Protein AF-A0A957VS33-F1 (afdb_monomer_lite)

Structure (mmCIF, N/CA/C/O backbone):
data_AF-A0A957VS33-F1
#
_entry.id   AF-A0A957VS33-F1
#
loop_
_atom_site.group_PDB
_atom_site.id
_atom_site.type_symbol
_atom_site.label_atom_id
_atom_site.label_alt_id
_atom_site.label_comp_id
_atom_site.label_asym_id
_atom_site.label_entity_id
_atom_site.label_seq_id
_atom_site.pdbx_PDB_ins_code
_atom_site.Cartn_x
_atom_site.Cartn_y
_atom_site.Cartn_z
_atom_site.occupancy
_atom_site.B_iso_or_equiv
_atom_site.auth_seq_id
_atom_site.auth_comp_id
_atom_site.auth_asym_id
_atom_site.auth_atom_id
_atom_site.pdbx_PDB_model_num
ATOM 1 N N . GLU A 1 1 ? -12.892 3.950 -16.024 1.00 63.00 1 GLU A N 1
ATOM 2 C CA . GLU A 1 1 ? -12.566 5.333 -16.436 1.00 63.00 1 GLU A CA 1
ATOM 3 C C . GLU A 1 1 ? -11.402 5.849 -15.598 1.00 63.00 1 GLU A C 1
ATOM 5 O O . GLU A 1 1 ? -11.128 5.235 -14.566 1.00 63.00 1 GLU A O 1
A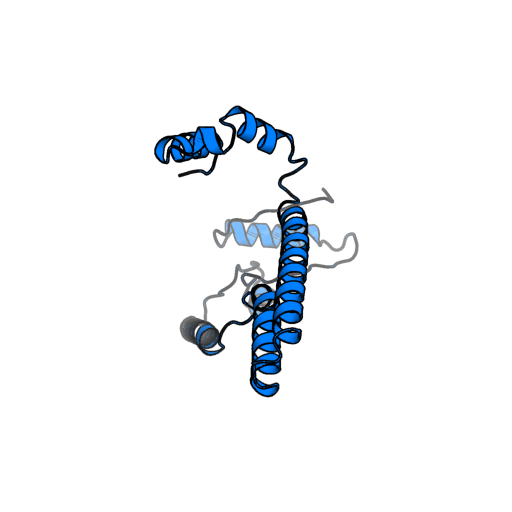TOM 10 N N . PRO A 1 2 ? -10.649 6.866 -16.050 1.00 80.31 2 PRO A N 1
ATOM 11 C CA . PRO A 1 2 ? -9.658 7.527 -15.202 1.00 80.31 2 PRO A CA 1
ATOM 12 C C . PRO A 1 2 ? -10.348 8.172 -13.991 1.00 80.31 2 PRO A C 1
ATOM 14 O O . PRO A 1 2 ? -11.470 8.641 -14.110 1.00 80.31 2 PRO A O 1
ATOM 17 N N . LEU A 1 3 ? -9.688 8.165 -12.831 1.00 83.44 3 LEU A N 1
ATOM 18 C CA . LEU A 1 3 ? -10.163 8.860 -11.633 1.00 83.44 3 LEU A CA 1
ATOM 19 C C . LEU A 1 3 ? -9.608 10.285 -11.649 1.00 83.44 3 LEU A C 1
ATOM 21 O O . LEU A 1 3 ? -8.409 10.482 -11.442 1.00 83.44 3 LEU A O 1
ATOM 25 N N . ASP A 1 4 ? -10.465 11.262 -11.910 1.00 88.94 4 ASP A N 1
ATOM 26 C CA . ASP A 1 4 ? -10.125 12.682 -11.941 1.00 88.94 4 ASP A CA 1
ATOM 27 C C . ASP A 1 4 ? -11.273 13.551 -11.402 1.00 88.94 4 ASP A C 1
ATOM 29 O O . ASP A 1 4 ? -12.325 13.063 -10.996 1.00 88.94 4 ASP A O 1
ATOM 33 N N . PHE A 1 5 ? -11.049 14.864 -11.349 1.00 90.31 5 PHE A N 1
ATOM 34 C CA . PHE A 1 5 ? -12.038 15.809 -10.835 1.00 90.31 5 PHE A CA 1
ATOM 35 C C . PHE A 1 5 ? -13.369 15.751 -11.600 1.00 90.31 5 PHE A C 1
ATOM 37 O O . PHE A 1 5 ? -14.427 15.801 -10.983 1.00 90.31 5 PHE A O 1
ATOM 44 N N . VAL A 1 6 ? -13.322 15.632 -12.929 1.00 92.25 6 VAL A N 1
ATOM 45 C CA . VAL A 1 6 ? -14.520 15.683 -13.780 1.00 92.25 6 VAL A CA 1
ATOM 46 C C . VAL A 1 6 ? -15.355 14.423 -13.592 1.00 92.25 6 VAL A C 1
ATOM 48 O O . VAL A 1 6 ? -16.557 14.513 -13.374 1.00 92.25 6 VAL A O 1
ATOM 51 N N . THR A 1 7 ? -14.708 13.259 -13.612 1.00 93.44 7 THR A N 1
ATOM 52 C CA . THR A 1 7 ? -15.358 11.960 -13.391 1.00 93.44 7 THR A CA 1
ATOM 53 C C . THR A 1 7 ? -15.927 11.825 -11.980 1.00 93.44 7 THR A C 1
ATOM 55 O O . THR A 1 7 ? -16.997 11.250 -11.810 1.00 93.44 7 THR A O 1
ATOM 58 N N . LEU A 1 8 ? -15.268 12.396 -10.964 1.00 92.19 8 LEU A N 1
ATOM 59 C CA . LEU A 1 8 ? -15.794 12.413 -9.598 1.00 92.19 8 LEU A CA 1
ATOM 60 C C . LEU A 1 8 ? -17.024 13.321 -9.455 1.00 92.19 8 LEU A C 1
ATOM 62 O O . LEU A 1 8 ? -17.973 12.945 -8.772 1.00 92.19 8 LEU A O 1
ATOM 66 N N . VAL A 1 9 ? -17.011 14.501 -10.082 1.00 94.06 9 VAL A N 1
ATOM 67 C CA . VAL A 1 9 ? -18.157 15.426 -10.072 1.00 94.06 9 VAL A CA 1
ATOM 68 C C . VAL A 1 9 ? -19.355 14.802 -10.785 1.00 94.06 9 VAL A C 1
ATOM 70 O O . VAL A 1 9 ? -20.427 14.750 -10.192 1.00 94.06 9 VAL A O 1
ATOM 73 N N . ASP A 1 10 ? -19.164 14.269 -11.995 1.00 94.19 10 ASP A N 1
ATOM 74 C CA . ASP A 1 10 ? -20.227 13.619 -12.778 1.00 94.19 10 ASP A CA 1
ATOM 75 C C . ASP A 1 10 ? -20.859 12.443 -12.012 1.00 94.19 10 ASP A C 1
ATOM 77 O O . ASP A 1 10 ? -22.081 12.317 -11.932 1.00 94.19 10 ASP A O 1
ATOM 81 N N . GLU A 1 11 ? -20.039 11.621 -11.346 1.00 94.12 11 GLU A N 1
ATOM 82 C CA . GLU A 1 11 ? -20.539 10.507 -10.538 1.00 94.12 11 GLU A CA 1
ATOM 83 C C . GLU A 1 11 ? -21.323 10.978 -9.300 1.00 94.12 11 GLU A C 1
ATOM 85 O O . GLU A 1 11 ? -22.367 10.406 -8.984 1.00 94.12 11 GLU A O 1
ATOM 90 N N . LEU A 1 12 ? -20.862 12.025 -8.609 1.00 94.38 12 LEU A N 1
ATOM 91 C CA . LEU A 1 12 ? -21.564 12.589 -7.451 1.00 94.38 12 LEU A CA 1
ATOM 92 C C . LEU A 1 12 ? -22.866 13.301 -7.841 1.00 94.38 12 LEU A C 1
ATOM 94 O O . LEU A 1 12 ? -23.830 13.251 -7.077 1.00 94.38 12 LEU A O 1
ATOM 98 N N . GLU A 1 13 ? -22.923 13.939 -9.012 1.00 94.62 13 GLU A N 1
ATOM 99 C CA . GLU A 1 13 ? -24.164 14.497 -9.568 1.00 94.62 13 GLU A CA 1
ATOM 100 C C . GLU A 1 13 ? -25.155 13.389 -9.909 1.00 94.62 13 GLU A C 1
ATOM 102 O O . GLU A 1 13 ? -26.325 13.474 -9.539 1.00 94.62 13 GLU A O 1
ATOM 107 N N . ARG A 1 14 ? -24.683 12.310 -10.542 1.00 95.19 14 ARG A N 1
ATOM 108 C CA . ARG A 1 14 ? -25.508 11.144 -10.875 1.00 95.19 14 ARG A CA 1
ATOM 109 C C . ARG A 1 14 ? -26.112 10.476 -9.640 1.00 95.19 14 ARG A C 1
ATOM 111 O O . ARG A 1 14 ? -27.208 9.927 -9.726 1.00 95.19 14 ARG A O 1
ATOM 118 N N . GLN A 1 15 ? -25.402 10.504 -8.513 1.00 96.25 15 GLN A N 1
ATOM 119 C CA . GLN A 1 15 ? -25.890 9.994 -7.229 1.00 96.25 15 GLN A CA 1
ATOM 120 C C . GLN A 1 15 ? -26.690 11.026 -6.418 1.00 96.25 15 GLN A C 1
ATOM 122 O O . GLN A 1 15 ? -27.145 10.694 -5.328 1.00 96.25 15 GLN A O 1
ATOM 127 N N . GLU A 1 16 ? -26.874 12.252 -6.921 1.00 95.44 16 GLU A N 1
ATOM 128 C CA . GLU A 1 16 ? -27.525 13.368 -6.213 1.00 95.44 16 GLU A CA 1
ATOM 129 C C . GLU A 1 16 ? -26.832 13.747 -4.881 1.00 95.44 16 GLU A C 1
ATOM 131 O O . GLU A 1 16 ? -27.448 14.318 -3.983 1.00 95.44 16 GLU A O 1
ATOM 136 N N . GLN A 1 17 ? -25.530 13.462 -4.750 1.00 95.94 17 GLN A N 1
ATOM 137 C CA . GLN A 1 17 ? -24.731 13.676 -3.530 1.00 95.94 17 GLN A CA 1
ATOM 138 C C . GLN A 1 17 ? -23.778 14.874 -3.609 1.00 95.94 17 GLN A C 1
ATOM 140 O O . GLN A 1 17 ? -23.174 15.248 -2.602 1.00 95.94 17 GLN A O 1
ATOM 145 N N . LEU A 1 18 ? -23.619 15.490 -4.786 1.00 92.62 18 LEU A N 1
ATOM 146 C CA . LEU A 1 18 ? -22.646 16.568 -4.993 1.00 92.62 18 LEU A CA 1
ATOM 147 C C . LEU A 1 18 ? -22.847 17.747 -4.025 1.00 92.62 18 LEU A C 1
ATOM 149 O O . LEU A 1 18 ? -21.882 18.257 -3.458 1.00 92.62 18 LEU A O 1
ATOM 153 N N . GLU A 1 19 ? -24.091 18.166 -3.806 1.00 93.62 19 GLU A N 1
ATOM 154 C CA . GLU A 1 19 ? -24.399 19.276 -2.899 1.00 93.62 19 GLU A CA 1
ATOM 155 C C . GLU A 1 19 ? -24.187 18.899 -1.423 1.00 93.62 19 GLU A C 1
ATOM 157 O O . GLU A 1 19 ? -23.720 19.722 -0.637 1.00 93.62 19 GLU A O 1
ATOM 162 N N . GLU A 1 20 ? -24.449 17.642 -1.043 1.00 94.19 20 GLU A N 1
ATOM 163 C CA . GLU A 1 20 ? -24.253 17.147 0.330 1.00 94.19 20 GLU A CA 1
ATOM 164 C C . GLU A 1 20 ? -22.781 17.221 0.756 1.00 94.19 20 GLU A C 1
ATOM 166 O O . GLU A 1 20 ? -22.469 17.556 1.900 1.00 94.19 20 GLU A O 1
ATOM 171 N N . VAL A 1 21 ? -21.863 16.964 -0.178 1.00 91.94 21 VAL A N 1
ATOM 172 C CA . VAL A 1 21 ? -20.417 17.010 0.079 1.00 91.94 21 VAL A CA 1
ATOM 173 C C . VAL A 1 21 ? -19.814 18.415 -0.042 1.00 91.94 21 VAL A C 1
ATOM 175 O O . VAL A 1 21 ? -18.609 18.563 0.136 1.00 91.94 21 VAL A O 1
ATOM 178 N N . GLY A 1 22 ? -20.611 19.454 -0.326 1.00 91.56 22 GLY A N 1
ATOM 179 C CA . GLY A 1 22 ? -20.145 20.845 -0.446 1.00 91.56 22 GLY A CA 1
ATOM 180 C C . GLY A 1 22 ? -19.819 21.306 -1.873 1.00 91.56 22 GLY A C 1
ATOM 181 O O . GLY A 1 22 ? -19.211 22.365 -2.061 1.00 91.56 22 GLY A O 1
ATOM 182 N N . GLY A 1 23 ? -20.220 20.532 -2.881 1.00 93.75 23 GLY A N 1
ATOM 183 C CA . GLY A 1 23 ? -20.151 20.906 -4.289 1.00 93.75 23 GLY A CA 1
ATOM 184 C C . GLY A 1 23 ? -18.751 20.855 -4.919 1.00 93.75 23 GLY A C 1
ATOM 185 O O . GLY A 1 23 ? -17.759 20.476 -4.285 1.00 93.75 23 GLY A O 1
ATOM 186 N N . PRO A 1 24 ? -18.627 21.291 -6.188 1.00 92.81 24 PRO A N 1
ATOM 187 C CA . PRO A 1 24 ? -17.359 21.276 -6.926 1.00 92.81 24 PRO A CA 1
ATOM 188 C C . PRO A 1 24 ? -16.264 22.142 -6.282 1.00 92.81 24 PRO A C 1
ATOM 190 O O . PRO A 1 24 ? -15.067 21.884 -6.446 1.00 92.81 24 PRO A O 1
ATOM 193 N N . ALA A 1 25 ? -16.671 23.175 -5.536 1.00 93.00 25 ALA A N 1
ATOM 194 C CA . ALA A 1 25 ? -15.764 24.060 -4.814 1.00 93.00 25 ALA A CA 1
ATOM 195 C C . ALA A 1 25 ? -15.008 23.317 -3.703 1.00 93.00 25 ALA A C 1
ATOM 197 O O . ALA A 1 25 ? -13.787 23.451 -3.611 1.00 93.00 25 ALA A O 1
ATOM 198 N N . TYR A 1 26 ? -15.700 22.482 -2.922 1.00 93.69 26 TYR A N 1
ATOM 199 C CA . TYR A 1 26 ? -15.075 21.700 -1.855 1.00 93.69 26 TYR A CA 1
ATOM 200 C C . TYR A 1 26 ? -14.076 20.675 -2.402 1.00 93.69 26 TYR A C 1
ATOM 202 O O . TYR A 1 26 ? -12.954 20.556 -1.912 1.00 93.69 26 TYR A O 1
ATOM 210 N N . LEU A 1 27 ? -14.425 19.991 -3.494 1.00 91.12 27 LEU A N 1
ATOM 211 C CA . LEU A 1 27 ? -13.509 19.064 -4.166 1.00 91.12 27 LEU A CA 1
ATOM 212 C C . LEU A 1 27 ? -12.243 19.773 -4.676 1.00 91.12 27 LEU A C 1
ATOM 214 O O . LEU A 1 27 ? -11.136 19.248 -4.549 1.00 91.12 27 LEU A O 1
ATOM 218 N N . SER A 1 28 ? -12.389 20.993 -5.199 1.00 91.12 28 SER A N 1
ATOM 219 C CA . SER A 1 28 ? -11.253 21.819 -5.625 1.00 91.12 28 SER A CA 1
ATOM 220 C C . SER A 1 28 ? -10.360 22.219 -4.445 1.00 91.12 28 SER A C 1
ATOM 222 O O . SER A 1 28 ? -9.135 22.248 -4.571 1.00 91.12 28 SER A O 1
ATOM 224 N N . GLU A 1 29 ? -10.938 22.497 -3.279 1.00 91.38 29 GLU A N 1
ATOM 225 C CA . GLU A 1 29 ? -10.189 22.766 -2.048 1.00 91.38 29 GLU A CA 1
ATOM 226 C C . GLU A 1 29 ? -9.411 21.530 -1.561 1.00 91.38 29 GLU A C 1
ATOM 228 O O . GLU A 1 29 ? -8.237 21.641 -1.200 1.00 91.38 29 GLU A O 1
ATOM 233 N N . LEU A 1 30 ? -10.003 20.332 -1.617 1.00 89.12 30 LEU A N 1
ATOM 234 C CA . LEU A 1 30 ? -9.324 19.076 -1.259 1.00 89.12 30 LEU A CA 1
ATOM 235 C C . LEU A 1 30 ? -8.087 18.810 -2.130 1.00 89.12 30 LEU A C 1
ATOM 237 O O . LEU A 1 30 ? -7.034 18.408 -1.626 1.00 89.12 30 LEU A O 1
ATOM 241 N N . ILE A 1 31 ? -8.187 19.092 -3.430 1.00 87.75 31 ILE A N 1
ATOM 242 C CA . ILE A 1 31 ? -7.056 18.977 -4.360 1.00 87.75 31 ILE A CA 1
ATOM 243 C C . ILE A 1 31 ? -5.940 19.958 -3.974 1.00 87.75 31 ILE A C 1
ATOM 245 O O . ILE A 1 31 ? -4.771 19.578 -3.937 1.00 87.75 31 ILE A O 1
ATOM 249 N N . ASN A 1 32 ? -6.291 21.201 -3.637 1.00 87.62 32 ASN A N 1
ATOM 250 C CA . ASN A 1 32 ? -5.316 22.251 -3.320 1.00 87.62 32 ASN A CA 1
ATOM 251 C C . ASN A 1 32 ? -4.724 22.154 -1.903 1.00 87.62 32 ASN A C 1
ATOM 253 O O . ASN A 1 32 ? -3.642 22.682 -1.652 1.00 87.62 32 ASN A O 1
ATOM 257 N N . SER A 1 33 ? -5.407 21.489 -0.973 1.00 85.38 33 SER A N 1
ATOM 258 C CA . SER A 1 33 ? -4.950 21.307 0.412 1.00 85.38 33 SER A CA 1
ATOM 259 C C . SER A 1 33 ? -3.962 20.150 0.586 1.00 85.38 33 SER A C 1
ATOM 261 O O . SER A 1 33 ? -3.333 20.040 1.639 1.00 85.38 33 SER A O 1
ATOM 263 N N . THR A 1 34 ? -3.778 19.306 -0.435 1.00 78.00 34 THR A N 1
ATOM 264 C CA . THR A 1 34 ? -2.848 18.171 -0.390 1.00 78.00 34 THR A CA 1
ATOM 265 C C . THR A 1 34 ? -1.439 18.612 -0.819 1.00 78.00 34 THR A C 1
ATOM 267 O O . THR A 1 34 ? -1.226 18.888 -1.998 1.00 78.00 34 THR A O 1
ATOM 270 N N . PRO A 1 35 ? -0.429 18.637 0.079 1.00 73.50 35 PRO A N 1
ATOM 271 C CA . PRO A 1 35 ? 0.896 19.179 -0.248 1.00 73.50 35 PRO A CA 1
ATOM 272 C C . PRO A 1 35 ? 1.673 18.342 -1.274 1.00 73.50 35 PRO A C 1
ATOM 274 O O . PRO A 1 35 ? 2.480 18.872 -2.033 1.00 73.50 35 PRO A O 1
ATOM 277 N N . SER A 1 36 ? 1.479 17.017 -1.262 1.00 80.69 36 SER A N 1
ATOM 278 C CA . SER A 1 36 ? 2.077 16.088 -2.224 1.00 80.69 36 SER A CA 1
ATOM 279 C C . SER A 1 36 ? 1.388 14.726 -2.183 1.00 80.69 36 SER A C 1
ATOM 281 O O . SER A 1 36 ? 1.234 14.131 -1.114 1.00 80.69 36 SER A O 1
ATOM 283 N N . ALA A 1 37 ? 1.059 14.187 -3.360 1.00 80.31 37 ALA A N 1
ATOM 284 C CA . ALA A 1 37 ? 0.520 12.834 -3.508 1.00 80.31 37 ALA A CA 1
ATOM 285 C C . ALA A 1 37 ? 1.529 11.733 -3.118 1.00 80.31 37 ALA A C 1
ATOM 287 O O . ALA A 1 37 ? 1.129 10.611 -2.822 1.00 80.31 37 ALA A O 1
ATOM 288 N N . ILE A 1 38 ? 2.831 12.051 -3.057 1.00 84.00 38 ILE A N 1
ATOM 289 C CA . ILE A 1 38 ? 3.899 11.099 -2.696 1.00 84.00 38 ILE A CA 1
ATOM 290 C C . ILE A 1 38 ? 3.697 10.545 -1.278 1.00 84.00 38 ILE A C 1
ATOM 292 O O . ILE A 1 38 ? 4.055 9.405 -0.996 1.00 84.00 38 ILE A O 1
ATOM 296 N N . TYR A 1 39 ? 3.099 11.334 -0.382 1.00 83.88 39 TYR A N 1
ATOM 297 C CA . TYR A 1 39 ? 2.923 10.970 1.025 1.00 83.88 39 TYR A CA 1
ATOM 298 C C . TYR A 1 39 ? 1.523 10.433 1.350 1.00 83.88 39 TYR A C 1
ATOM 300 O O . TYR A 1 39 ? 1.151 10.387 2.523 1.00 83.88 39 TYR A O 1
ATOM 308 N N . VAL A 1 40 ? 0.747 9.995 0.349 1.00 88.50 40 VAL A N 1
ATOM 309 C CA . VAL A 1 40 ? -0.624 9.490 0.551 1.00 88.50 40 VAL A CA 1
ATOM 310 C C . VAL A 1 40 ? -0.691 8.373 1.599 1.00 88.50 40 VAL A C 1
ATOM 312 O O . VAL A 1 40 ? -1.528 8.430 2.499 1.00 88.50 40 VAL A O 1
ATOM 315 N N . ASP A 1 41 ? 0.255 7.428 1.581 1.00 87.31 41 ASP A N 1
ATOM 316 C CA . ASP A 1 41 ? 0.331 6.349 2.574 1.00 87.31 41 ASP A CA 1
ATOM 317 C C . ASP A 1 41 ? 0.576 6.870 3.995 1.00 87.31 41 ASP A C 1
ATOM 319 O O . ASP A 1 41 ? 0.105 6.289 4.974 1.00 87.31 41 ASP A O 1
ATOM 323 N N . HIS A 1 42 ? 1.329 7.961 4.135 1.00 87.31 42 HIS A N 1
ATOM 324 C CA . HIS A 1 42 ? 1.592 8.568 5.434 1.00 87.31 42 HIS A CA 1
ATOM 325 C C . HIS A 1 42 ? 0.331 9.237 5.989 1.00 87.31 42 HIS A C 1
ATOM 327 O O . HIS A 1 42 ? -0.036 8.995 7.141 1.00 87.31 42 HIS A O 1
ATOM 333 N N . TYR A 1 43 ? -0.367 10.024 5.168 1.00 89.56 43 TYR A N 1
ATOM 334 C CA . TYR A 1 43 ? -1.618 10.670 5.569 1.00 89.56 43 TYR A CA 1
ATOM 335 C C . TYR A 1 43 ? -2.711 9.644 5.884 1.00 89.56 43 TYR A C 1
ATOM 337 O O . TYR A 1 43 ? -3.379 9.760 6.914 1.00 89.56 43 TYR A O 1
ATOM 345 N N . ALA A 1 44 ? -2.820 8.582 5.080 1.00 90.00 44 ALA A N 1
ATOM 346 C CA . ALA A 1 44 ? -3.738 7.476 5.333 1.00 90.00 44 ALA A CA 1
ATOM 347 C C . ALA A 1 44 ? -3.501 6.840 6.714 1.00 90.00 44 ALA A C 1
ATOM 349 O O . ALA A 1 44 ? -4.454 6.638 7.467 1.00 90.00 44 ALA A O 1
ATOM 350 N N . ARG A 1 45 ? -2.238 6.619 7.109 1.00 88.88 45 ARG A N 1
ATOM 351 C CA . ARG A 1 45 ? -1.893 6.091 8.445 1.00 88.88 45 ARG A CA 1
ATOM 352 C C . ARG A 1 45 ? -2.269 7.039 9.583 1.00 88.88 45 ARG A C 1
ATOM 354 O O . ARG A 1 45 ? -2.625 6.575 10.665 1.00 88.88 45 ARG A O 1
ATOM 361 N N . ILE A 1 46 ? -2.192 8.357 9.382 1.00 91.19 46 ILE A N 1
ATOM 362 C CA . ILE A 1 46 ? -2.623 9.334 10.398 1.00 91.19 46 ILE A CA 1
ATOM 363 C C . ILE A 1 46 ? -4.137 9.229 10.616 1.00 91.19 46 ILE A C 1
ATOM 365 O O . ILE A 1 46 ? -4.593 9.155 11.764 1.00 91.19 46 ILE A O 1
ATOM 369 N N . VAL A 1 47 ? -4.912 9.194 9.529 1.00 92.94 47 VAL A N 1
ATOM 370 C CA . VAL A 1 47 ? -6.374 9.049 9.578 1.00 92.94 47 VAL A CA 1
ATOM 371 C C . VAL A 1 47 ? -6.760 7.714 10.214 1.00 92.94 47 VAL A C 1
ATOM 373 O O . VAL A 1 47 ? -7.566 7.699 11.145 1.00 92.94 47 VAL A O 1
ATOM 376 N N . GLU A 1 48 ? -6.130 6.618 9.788 1.00 89.75 48 GLU A N 1
ATOM 377 C CA . GLU A 1 48 ? -6.319 5.274 10.343 1.00 89.75 48 GLU A CA 1
ATOM 378 C C . GLU A 1 48 ? -6.055 5.250 11.851 1.00 89.75 48 GLU A C 1
ATOM 380 O O . GLU A 1 48 ? -6.929 4.855 12.624 1.00 89.75 48 GLU A O 1
ATOM 385 N N . ARG A 1 49 ? -4.890 5.742 12.294 1.00 90.62 49 ARG A N 1
ATOM 386 C CA . ARG A 1 49 ? -4.531 5.806 13.719 1.00 90.62 49 ARG A CA 1
ATOM 387 C C . ARG A 1 49 ? -5.605 6.528 14.525 1.00 90.62 49 ARG A C 1
ATOM 389 O O . ARG A 1 49 ? -6.000 6.069 15.593 1.00 90.62 49 ARG A O 1
ATOM 396 N N . THR A 1 50 ? -6.088 7.654 14.012 1.00 94.25 50 THR A N 1
ATOM 397 C CA . THR A 1 50 ? -7.085 8.476 14.708 1.00 94.25 50 THR A CA 1
ATOM 398 C C . THR A 1 50 ? -8.455 7.792 14.725 1.00 94.25 50 THR A C 1
ATOM 400 O O . THR A 1 50 ? -9.162 7.847 15.730 1.00 94.25 50 THR A O 1
ATOM 403 N N . ALA A 1 51 ? -8.824 7.091 13.650 1.00 92.12 51 ALA A N 1
ATOM 404 C CA . ALA A 1 51 ? -10.042 6.288 13.591 1.00 92.12 51 ALA A CA 1
ATOM 405 C C . ALA A 1 51 ? -10.014 5.124 14.594 1.00 92.12 51 ALA A C 1
ATOM 407 O O . ALA A 1 51 ? -11.007 4.907 15.286 1.00 92.12 51 ALA A O 1
ATOM 408 N N . VAL A 1 52 ? -8.883 4.424 14.729 1.00 90.00 52 VAL A N 1
ATOM 409 C CA . VAL A 1 52 ? -8.711 3.337 15.710 1.00 90.00 52 VAL A CA 1
ATOM 410 C C . VAL A 1 52 ? -8.865 3.856 17.138 1.00 90.00 52 VAL A C 1
ATOM 412 O O . VAL A 1 52 ? -9.595 3.257 17.923 1.00 90.00 52 VAL A O 1
ATOM 415 N N . LEU A 1 53 ? -8.264 5.005 17.467 1.00 92.81 53 LEU A N 1
ATOM 416 C CA . LEU A 1 53 ? -8.426 5.619 18.790 1.00 92.81 53 LEU A CA 1
ATOM 417 C C . LEU A 1 53 ? -9.894 5.956 19.094 1.00 92.81 53 LEU A C 1
ATOM 419 O O . LEU A 1 53 ? -10.363 5.679 20.194 1.00 92.81 53 LEU A O 1
ATOM 423 N N . ARG A 1 54 ? -10.652 6.483 18.121 1.00 94.56 54 ARG A N 1
ATOM 424 C CA . ARG A 1 54 ? -12.095 6.746 18.297 1.00 94.56 54 ARG A CA 1
ATOM 425 C C . ARG A 1 54 ? -12.910 5.472 18.520 1.00 94.56 54 ARG A C 1
ATOM 427 O O . ARG A 1 54 ? -13.804 5.463 19.367 1.00 94.56 54 ARG A O 1
ATOM 434 N N . ARG A 1 55 ? -12.598 4.393 17.795 1.00 92.56 55 ARG A N 1
ATOM 435 C CA . ARG A 1 55 ? -13.244 3.086 18.007 1.00 92.56 55 ARG A CA 1
ATOM 436 C C . ARG A 1 55 ? -12.937 2.542 19.398 1.00 92.56 55 ARG A C 1
ATOM 438 O O . ARG A 1 55 ? -13.849 2.064 20.057 1.00 92.56 55 ARG A O 1
ATOM 445 N N . LEU A 1 56 ? -11.696 2.686 19.867 1.00 93.12 56 LEU A N 1
ATOM 446 C CA . LEU A 1 56 ? -11.298 2.256 21.207 1.00 93.12 56 LEU A CA 1
ATOM 447 C C . LEU A 1 56 ? -12.035 3.032 22.307 1.00 93.12 56 LEU A C 1
ATOM 449 O O . LEU A 1 56 ? -12.486 2.429 23.273 1.00 93.12 56 LEU A O 1
ATOM 453 N N . ILE A 1 57 ? -12.208 4.347 22.144 1.00 94.75 57 ILE A N 1
ATOM 454 C CA . ILE A 1 57 ? -13.000 5.169 23.075 1.00 94.75 57 ILE A CA 1
ATOM 455 C C . ILE A 1 57 ? -14.456 4.686 23.117 1.00 94.75 57 ILE A C 1
ATOM 457 O O . ILE A 1 57 ? -15.021 4.524 24.194 1.00 94.75 57 ILE A O 1
ATOM 461 N N . SER A 1 58 ? -15.046 4.411 21.952 1.00 94.75 58 SER A N 1
ATOM 462 C CA . SER A 1 58 ? -16.432 3.927 21.855 1.00 94.75 58 SER A CA 1
ATOM 463 C C . SER A 1 58 ? -16.597 2.543 22.496 1.00 94.75 58 SER A C 1
ATOM 465 O O . SER A 1 58 ? -17.542 2.306 23.248 1.00 94.75 58 SER A O 1
ATOM 467 N N . ALA A 1 59 ? -15.634 1.648 22.259 1.00 94.12 59 ALA A N 1
ATOM 468 C CA . ALA A 1 59 ? -15.555 0.334 22.886 1.00 94.12 59 ALA A CA 1
ATOM 469 C C . ALA A 1 59 ? -15.447 0.437 24.413 1.00 94.12 59 ALA A C 1
ATOM 471 O O . ALA A 1 59 ? -16.198 -0.224 25.121 1.00 94.12 59 ALA A O 1
ATOM 472 N N . ALA A 1 60 ? -14.571 1.306 24.924 1.00 94.50 60 ALA A N 1
ATOM 473 C CA . ALA A 1 60 ? -14.430 1.535 26.359 1.00 94.50 60 ALA A CA 1
ATOM 474 C C . ALA A 1 60 ? -15.733 2.047 26.995 1.00 94.50 60 ALA A C 1
ATOM 476 O O . ALA A 1 60 ? -16.097 1.583 28.071 1.00 94.50 60 ALA A O 1
ATOM 477 N N . GLY A 1 61 ? -16.456 2.948 26.319 1.00 95.38 61 GLY A N 1
ATOM 478 C CA . GLY A 1 61 ? -17.779 3.405 26.760 1.00 95.38 61 GLY A CA 1
ATOM 479 C C . GLY A 1 61 ? -18.796 2.264 26.836 1.00 95.38 61 GLY A C 1
ATOM 480 O O . GLY A 1 61 ? -19.439 2.087 27.863 1.00 95.38 61 GLY A O 1
ATOM 481 N N . THR A 1 62 ? -18.855 1.428 25.798 1.00 94.06 62 THR A N 1
ATOM 482 C CA . THR A 1 62 ? -19.761 0.263 25.754 1.00 94.06 62 THR A CA 1
ATOM 483 C C . THR A 1 62 ? -19.434 -0.749 26.857 1.00 94.06 62 THR A C 1
ATOM 485 O O . THR A 1 62 ? -20.325 -1.276 27.513 1.00 94.06 62 THR A O 1
ATOM 488 N N . ILE A 1 63 ? -18.147 -1.009 27.103 1.00 93.94 63 ILE A N 1
ATOM 489 C CA . ILE A 1 63 ? -17.697 -1.912 28.173 1.00 93.94 63 ILE A CA 1
ATOM 490 C C . ILE A 1 63 ? -18.036 -1.334 29.550 1.00 93.94 63 ILE A C 1
ATOM 492 O O . ILE A 1 63 ? -18.453 -2.075 30.436 1.00 93.94 63 ILE A O 1
ATOM 496 N N . ALA A 1 64 ? -17.891 -0.020 29.733 1.00 94.12 64 ALA A N 1
ATOM 497 C CA . ALA A 1 64 ? -18.285 0.639 30.972 1.00 94.12 64 ALA A CA 1
ATOM 498 C C . ALA A 1 64 ? -19.797 0.523 31.216 1.00 94.12 64 ALA A C 1
ATOM 500 O O . ALA A 1 64 ? -20.199 0.200 32.328 1.00 94.12 64 ALA A O 1
ATOM 501 N N . GLU A 1 65 ? -20.627 0.728 30.189 1.00 93.25 65 GLU A N 1
ATOM 502 C CA . GLU A 1 65 ? -22.081 0.531 30.271 1.00 93.25 65 GLU A CA 1
ATOM 503 C C . GLU A 1 65 ? -22.443 -0.909 30.656 1.00 93.25 65 GLU A C 1
ATOM 505 O O . GLU A 1 65 ? -23.247 -1.109 31.564 1.00 93.25 65 GLU A O 1
ATOM 510 N N . LEU A 1 66 ? -21.794 -1.906 30.042 1.00 91.88 66 LEU A N 1
ATOM 511 C CA . LEU A 1 66 ? -21.974 -3.321 30.392 1.00 91.88 66 LEU A CA 1
ATOM 512 C C . LEU A 1 66 ? -21.601 -3.618 31.851 1.00 91.88 66 LEU A C 1
ATOM 514 O O . LEU A 1 66 ? -22.256 -4.431 32.492 1.00 91.88 66 LEU A O 1
ATOM 518 N N . ALA A 1 67 ? -20.565 -2.965 32.380 1.00 89.62 67 ALA A N 1
ATOM 519 C CA . ALA A 1 67 ? -20.115 -3.171 33.755 1.00 89.62 67 ALA A CA 1
ATOM 520 C C . ALA A 1 67 ? -21.056 -2.560 34.808 1.00 89.62 67 ALA A C 1
ATOM 522 O O . ALA A 1 67 ? -21.039 -3.000 35.956 1.00 89.62 67 ALA A O 1
ATOM 523 N N . TYR A 1 68 ? -21.862 -1.557 34.442 1.00 90.94 68 TYR A N 1
ATOM 524 C CA . TYR A 1 68 ? -22.890 -0.990 35.322 1.00 90.94 68 TYR A CA 1
ATOM 525 C C . TYR A 1 68 ? -24.195 -1.798 35.328 1.00 90.94 68 TYR A C 1
ATOM 527 O O . TYR A 1 68 ? -25.012 -1.619 36.232 1.00 90.94 68 TYR A O 1
ATOM 535 N N . ASP A 1 69 ? -24.415 -2.667 34.339 1.00 87.94 69 ASP A N 1
ATOM 536 C CA . ASP A 1 69 ? -25.606 -3.511 34.264 1.00 87.94 69 ASP A CA 1
ATOM 537 C C . ASP A 1 69 ? -25.457 -4.765 35.141 1.00 87.94 69 ASP A C 1
ATOM 539 O O . ASP A 1 69 ? -25.028 -5.830 34.697 1.00 87.94 69 ASP A O 1
ATOM 543 N N . GLU A 1 70 ? -25.859 -4.645 36.408 1.00 81.81 70 GLU A N 1
ATOM 544 C CA . GLU A 1 70 ? -25.838 -5.743 37.387 1.00 81.81 70 GLU A CA 1
ATOM 545 C C . GLU A 1 70 ? -26.846 -6.874 37.082 1.00 81.81 70 GLU A C 1
ATOM 547 O O . GLU A 1 70 ? -26.890 -7.870 37.805 1.00 81.81 70 GLU A O 1
ATOM 552 N N . SER A 1 71 ? -27.674 -6.750 36.035 1.00 87.88 71 SER A N 1
ATOM 553 C CA . SER A 1 71 ? -28.645 -7.789 35.658 1.00 87.88 71 SER A CA 1
ATOM 554 C C . SER A 1 71 ? -28.042 -8.941 34.843 1.00 87.88 71 SER A C 1
ATOM 556 O O . SER A 1 71 ? -28.671 -9.993 34.709 1.00 87.88 71 SER A O 1
ATOM 558 N N . GLN A 1 72 ? -26.839 -8.757 34.293 1.00 85.75 72 GLN A N 1
ATOM 559 C CA . GLN A 1 72 ? -26.138 -9.742 33.465 1.00 85.75 72 GLN A CA 1
ATOM 560 C C . GLN A 1 72 ? -25.241 -10.649 34.327 1.00 85.75 72 GLN A C 1
ATOM 562 O O . GLN A 1 72 ? -24.646 -10.212 35.310 1.00 85.75 72 GLN A O 1
ATOM 567 N N . GLU A 1 73 ? -25.076 -11.914 33.931 1.00 89.88 73 GLU A N 1
ATOM 568 C CA . GLU A 1 73 ? -24.070 -12.785 34.553 1.00 89.88 73 GLU A CA 1
ATOM 569 C C . GLU A 1 73 ? -22.650 -12.303 34.219 1.00 89.88 73 GLU A C 1
ATOM 571 O O . GLU A 1 73 ? -22.352 -11.959 33.073 1.00 89.88 73 GLU A O 1
ATOM 576 N N . LEU A 1 74 ? -21.756 -12.332 35.213 1.00 89.69 74 LEU A N 1
ATOM 577 C CA . LEU A 1 74 ? -20.383 -11.829 35.092 1.00 89.69 74 LEU A CA 1
ATOM 578 C C . LEU A 1 74 ? -19.613 -12.445 33.911 1.00 89.69 74 LEU A C 1
ATOM 580 O O . LEU A 1 74 ? -18.917 -11.726 33.200 1.00 89.69 74 LEU A O 1
ATOM 584 N N . GLU A 1 75 ? -19.749 -13.755 33.693 1.00 90.44 75 GLU A N 1
ATOM 585 C CA . GLU A 1 75 ? -19.061 -14.477 32.612 1.00 90.44 75 GLU A CA 1
ATOM 586 C C . GLU A 1 75 ? -19.472 -13.938 31.232 1.00 90.44 75 GLU A C 1
ATOM 588 O O . GLU A 1 75 ? -18.618 -13.615 30.409 1.00 90.44 75 GLU A O 1
ATOM 593 N N . MET A 1 76 ? -20.768 -13.676 31.028 1.00 90.44 76 MET A N 1
ATOM 594 C CA . MET A 1 76 ? -21.267 -13.065 29.791 1.00 90.44 76 MET A CA 1
ATOM 595 C C . MET A 1 76 ? -20.772 -11.628 29.587 1.00 90.44 76 MET A C 1
ATOM 597 O O . MET A 1 76 ? -20.557 -11.210 28.447 1.00 90.44 76 MET A O 1
ATOM 601 N N . VAL A 1 77 ? -20.619 -10.847 30.660 1.00 91.50 77 VAL A N 1
ATOM 602 C CA . VAL A 1 77 ? -20.099 -9.470 30.577 1.00 91.50 77 VAL A CA 1
ATOM 603 C C . VAL A 1 77 ? -18.636 -9.475 30.133 1.00 91.50 77 VAL A C 1
ATOM 605 O O . VAL A 1 77 ? -18.262 -8.691 29.258 1.00 91.50 77 VAL A O 1
ATOM 608 N N . VAL A 1 78 ? -17.825 -10.377 30.692 1.00 92.06 78 VAL A N 1
ATOM 609 C CA . VAL A 1 78 ? -16.410 -10.534 30.324 1.00 92.06 78 VAL A CA 1
ATOM 610 C C . VAL A 1 78 ? -16.275 -10.967 28.864 1.00 92.06 78 VAL A C 1
ATOM 612 O O . VAL A 1 78 ? -15.573 -10.296 28.107 1.00 92.06 78 VAL A O 1
ATOM 615 N N . ASP A 1 79 ? -17.016 -11.989 28.430 1.00 93.44 79 ASP A N 1
ATOM 616 C CA . ASP A 1 79 ? -16.979 -12.478 27.044 1.00 93.44 79 ASP A CA 1
ATOM 617 C C . ASP A 1 79 ? -17.352 -11.386 26.028 1.00 93.44 79 ASP A C 1
ATOM 619 O O . ASP A 1 79 ? -16.693 -11.210 24.998 1.00 93.44 79 ASP A O 1
ATOM 623 N N . LYS A 1 80 ? -18.396 -10.598 26.317 1.00 92.25 80 LYS A N 1
ATOM 624 C CA . LYS A 1 80 ? -18.799 -9.470 25.460 1.00 92.25 80 LYS A CA 1
ATOM 625 C C . LYS A 1 80 ? -17.726 -8.388 25.406 1.00 92.25 80 LYS A C 1
ATOM 627 O O . LYS A 1 80 ? -17.474 -7.836 24.334 1.00 92.25 80 LYS A O 1
ATOM 632 N N . ALA A 1 81 ? -17.089 -8.078 26.534 1.00 92.69 81 ALA A N 1
ATOM 633 C CA . ALA A 1 81 ? -16.010 -7.099 26.573 1.00 92.69 81 ALA A CA 1
ATOM 634 C C . ALA A 1 81 ? -14.809 -7.551 25.727 1.00 92.69 81 ALA A C 1
ATOM 636 O O . ALA A 1 81 ? -14.265 -6.750 24.962 1.00 92.69 81 ALA A O 1
ATOM 637 N N . GLU A 1 82 ? -14.440 -8.833 25.793 1.00 90.56 82 GLU A N 1
ATOM 638 C CA . GLU A 1 82 ? -13.389 -9.404 24.947 1.00 90.56 82 GLU A CA 1
ATOM 639 C C . GLU A 1 82 ? -13.736 -9.299 23.459 1.00 90.56 82 GLU A C 1
ATOM 641 O O . GLU A 1 82 ? -12.914 -8.820 22.675 1.00 90.56 82 GLU A O 1
ATOM 646 N N . GLN A 1 83 ? -14.963 -9.654 23.066 1.00 91.62 83 GLN A N 1
ATOM 647 C CA . GLN A 1 83 ? -15.428 -9.531 21.678 1.00 91.62 83 GLN A CA 1
ATOM 648 C C . GLN A 1 83 ? -15.365 -8.086 21.166 1.00 91.62 83 GLN A C 1
ATOM 650 O O . GLN A 1 83 ? -14.901 -7.842 20.048 1.00 91.62 83 GLN A O 1
ATOM 655 N N . ILE A 1 84 ? -15.785 -7.116 21.983 1.00 91.81 84 ILE A N 1
ATOM 656 C CA . ILE A 1 84 ? -15.749 -5.689 21.637 1.00 91.81 84 ILE A CA 1
ATOM 657 C C . ILE A 1 84 ? -14.304 -5.224 21.407 1.00 91.81 84 ILE A C 1
ATOM 659 O O . ILE A 1 84 ? -14.019 -4.569 20.402 1.00 91.81 84 ILE A O 1
ATOM 663 N N . ILE A 1 85 ? -13.376 -5.574 22.301 1.00 89.88 85 ILE A N 1
ATOM 664 C CA . ILE A 1 85 ? -11.955 -5.221 22.152 1.00 89.88 85 ILE A CA 1
ATOM 665 C C . ILE A 1 85 ? -11.337 -5.913 20.935 1.00 89.88 85 ILE A C 1
ATOM 667 O O . ILE A 1 85 ? -10.581 -5.289 20.180 1.00 89.88 85 ILE A O 1
ATOM 671 N N . PHE A 1 86 ? -11.681 -7.178 20.701 1.00 87.69 86 PHE A N 1
ATOM 672 C CA . PHE A 1 86 ? -11.186 -7.932 19.557 1.00 87.69 86 PHE A CA 1
ATOM 673 C C . PHE A 1 86 ? -11.622 -7.291 18.231 1.00 87.69 86 PHE A C 1
ATOM 675 O O . PHE A 1 86 ? -10.783 -7.053 17.360 1.00 87.69 86 PHE A O 1
ATOM 682 N N . GLY A 1 87 ? -12.881 -6.855 18.120 1.00 86.50 87 GLY A N 1
ATOM 683 C CA . GLY A 1 87 ? -13.393 -6.157 16.934 1.00 86.50 87 GLY A CA 1
ATOM 684 C C . GLY A 1 87 ? -12.668 -4.841 16.606 1.00 86.50 87 GLY A C 1
ATOM 685 O O . GLY A 1 87 ? -12.574 -4.450 15.441 1.00 86.50 87 GLY A O 1
ATOM 686 N N . VAL A 1 88 ? -12.083 -4.160 17.600 1.00 85.69 88 VAL A N 1
ATOM 687 C CA . VAL A 1 88 ? -11.264 -2.953 17.365 1.00 85.69 88 VAL A CA 1
ATOM 688 C C . VAL A 1 88 ? -9.896 -3.302 16.762 1.00 85.69 88 VAL A C 1
ATOM 690 O O . VAL A 1 88 ? -9.338 -2.503 16.004 1.00 85.69 88 VAL A O 1
ATOM 693 N N . THR A 1 89 ? -9.353 -4.485 17.064 1.00 70.25 89 THR A N 1
ATOM 694 C CA . THR A 1 89 ? -7.996 -4.901 16.661 1.00 70.25 89 THR A CA 1
ATOM 695 C C . THR A 1 89 ? -7.947 -5.674 15.335 1.00 70.25 89 THR A C 1
ATOM 697 O O . THR A 1 89 ? -6.929 -5.614 14.637 1.00 70.25 89 THR A O 1
ATOM 700 N N . GLU A 1 90 ? -9.043 -6.318 14.920 1.00 64.25 90 GLU A N 1
ATOM 701 C CA . GLU A 1 90 ? -9.104 -7.197 13.738 1.00 64.25 90 GLU A CA 1
ATOM 702 C C . GLU A 1 90 ? -8.809 -6.490 12.399 1.00 64.25 90 GLU A C 1
ATOM 704 O O . GLU A 1 90 ? -8.194 -7.079 11.507 1.00 64.25 90 GLU A O 1
ATOM 709 N N . SER A 1 91 ? -9.104 -5.187 12.275 1.00 59.59 91 SER A N 1
ATOM 710 C CA . SER A 1 91 ? -8.808 -4.412 11.049 1.00 59.59 91 SER A CA 1
ATOM 711 C C . SER A 1 91 ? -7.320 -4.416 10.649 1.00 59.59 91 SER A C 1
ATOM 713 O O . SER A 1 91 ? -6.996 -4.112 9.502 1.00 59.59 91 SER A O 1
ATOM 715 N N . ARG A 1 92 ? -6.404 -4.752 11.568 1.00 56.38 92 ARG A N 1
ATOM 716 C CA . ARG A 1 92 ? -4.952 -4.684 11.351 1.00 56.38 92 ARG A CA 1
ATOM 717 C C . ARG A 1 92 ? -4.329 -5.993 10.848 1.00 56.38 92 ARG A C 1
ATOM 719 O O . ARG A 1 92 ? -3.228 -5.955 10.310 1.00 56.38 92 ARG A O 1
ATOM 726 N N . ILE A 1 93 ? -4.997 -7.136 11.030 1.00 52.16 93 ILE A N 1
ATOM 727 C CA . ILE A 1 93 ? -4.367 -8.470 10.913 1.00 52.16 93 ILE A CA 1
ATOM 728 C C . ILE A 1 93 ? -4.504 -9.071 9.500 1.00 52.16 93 ILE A C 1
ATOM 730 O O . ILE A 1 93 ? -3.708 -9.916 9.098 1.00 52.16 93 ILE A O 1
ATOM 734 N N . HIS A 1 94 ? -5.462 -8.615 8.691 1.00 53.53 94 HIS A N 1
ATOM 735 C CA . HIS A 1 94 ? -5.798 -9.257 7.412 1.00 53.53 94 HIS A CA 1
ATOM 736 C C . HIS A 1 94 ? -4.844 -9.019 6.230 1.00 53.53 94 HIS A C 1
ATOM 738 O O . HIS A 1 94 ? -5.108 -9.542 5.150 1.00 53.53 94 HIS A O 1
ATOM 744 N N . ARG A 1 95 ? -3.745 -8.269 6.376 1.00 54.78 95 ARG A N 1
ATOM 745 C CA . ARG A 1 95 ? -2.884 -7.956 5.218 1.00 54.78 95 ARG A CA 1
ATOM 746 C C . ARG A 1 95 ? -1.737 -8.934 4.948 1.00 54.78 95 ARG A C 1
ATOM 748 O O . ARG A 1 95 ? -1.277 -8.961 3.813 1.00 54.78 95 ARG A O 1
ATOM 755 N N . ASP A 1 96 ? -1.345 -9.785 5.900 1.00 58.69 96 ASP A N 1
ATOM 756 C CA . ASP A 1 96 ? -0.032 -10.454 5.801 1.00 58.69 96 ASP A CA 1
ATOM 757 C C . ASP A 1 96 ? -0.054 -11.993 5.738 1.00 58.69 96 ASP A C 1
ATOM 759 O O . ASP A 1 96 ? 1.001 -12.614 5.606 1.00 58.69 96 ASP A O 1
ATOM 763 N N . LEU A 1 97 ? -1.218 -12.651 5.810 1.00 67.69 97 LEU A N 1
ATOM 764 C CA . LEU A 1 97 ? -1.282 -14.119 5.846 1.00 67.69 97 LEU A CA 1
ATOM 765 C C . LEU A 1 97 ? -1.883 -14.700 4.564 1.00 67.69 97 LEU A C 1
ATOM 767 O O . LEU A 1 97 ? -3.090 -14.654 4.343 1.00 67.69 97 LEU A O 1
ATOM 771 N N . THR A 1 98 ? -1.029 -15.312 3.740 1.00 74.31 98 THR A N 1
ATOM 772 C CA . THR A 1 98 ? -1.450 -16.096 2.570 1.00 74.31 98 THR A CA 1
ATOM 773 C C . THR A 1 98 ? -1.396 -17.594 2.894 1.00 74.31 98 THR A C 1
ATOM 775 O O . THR A 1 98 ? -0.355 -18.081 3.341 1.00 74.31 98 THR A O 1
ATOM 778 N N . PRO A 1 99 ? -2.475 -18.368 2.666 1.00 83.56 99 PRO A N 1
ATOM 779 C CA . PRO A 1 99 ? -2.459 -19.815 2.856 1.00 83.56 99 PRO A CA 1
ATOM 780 C C . PRO A 1 99 ? -1.377 -20.514 2.021 1.00 83.56 99 PRO A C 1
ATOM 782 O O . PRO A 1 99 ? -1.319 -20.348 0.802 1.00 83.56 99 PRO A O 1
ATOM 785 N N . ILE A 1 100 ? -0.591 -21.395 2.651 1.00 85.38 100 ILE A N 1
ATOM 786 C CA . ILE A 1 100 ? 0.514 -22.121 1.993 1.00 85.38 100 ILE A CA 1
ATOM 787 C C . ILE A 1 100 ? 0.073 -22.901 0.745 1.00 85.38 100 ILE A C 1
ATOM 789 O O . ILE A 1 100 ? 0.816 -22.987 -0.226 1.00 85.38 100 ILE A O 1
ATOM 793 N N . ARG A 1 101 ? -1.161 -23.428 0.732 1.00 85.69 101 ARG A N 1
ATOM 794 C CA . ARG A 1 101 ? -1.705 -24.170 -0.418 1.00 85.69 101 ARG A CA 1
ATOM 795 C C . ARG A 1 101 ? -1.775 -23.332 -1.697 1.00 85.69 101 ARG A C 1
ATOM 797 O O . ARG A 1 101 ? -1.627 -23.902 -2.772 1.00 85.69 101 ARG A O 1
ATOM 804 N N . LEU A 1 102 ? -1.994 -22.020 -1.588 1.00 80.25 102 LEU A N 1
ATOM 805 C CA . LEU A 1 102 ? -2.037 -21.128 -2.750 1.00 80.25 102 LEU A CA 1
ATOM 806 C C . LEU A 1 102 ? -0.631 -20.914 -3.327 1.00 80.25 102 LEU A C 1
ATOM 808 O O . LEU A 1 102 ? -0.448 -21.033 -4.532 1.00 80.25 102 LEU A O 1
ATOM 812 N N . VAL A 1 103 ? 0.368 -20.722 -2.460 1.00 84.25 103 VAL A N 1
ATOM 813 C CA . VAL A 1 103 ? 1.778 -20.540 -2.852 1.00 84.25 103 VAL A CA 1
ATOM 814 C C . VAL A 1 103 ? 2.373 -21.821 -3.445 1.00 84.25 103 VAL A C 1
ATOM 816 O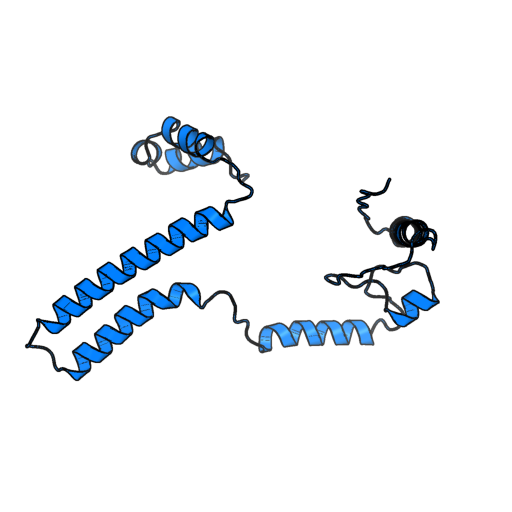 O . VAL A 1 103 ? 3.106 -21.783 -4.428 1.00 84.25 103 VAL A O 1
ATOM 819 N N . MET A 1 104 ? 2.034 -22.982 -2.878 1.00 88.75 104 MET A N 1
ATOM 820 C CA . MET A 1 104 ? 2.566 -24.274 -3.327 1.00 88.75 104 MET A CA 1
ATOM 821 C C . MET A 1 104 ? 2.234 -24.584 -4.786 1.00 88.75 104 MET A C 1
ATOM 823 O O . MET A 1 104 ? 3.056 -25.187 -5.470 1.00 88.75 104 MET A O 1
ATOM 827 N N . LYS A 1 105 ? 1.059 -24.165 -5.269 1.00 86.06 105 LYS A N 1
ATOM 828 C CA . LYS A 1 105 ? 0.674 -24.372 -6.667 1.00 86.06 105 LYS A CA 1
ATOM 829 C C . LYS A 1 105 ? 1.622 -23.633 -7.617 1.00 86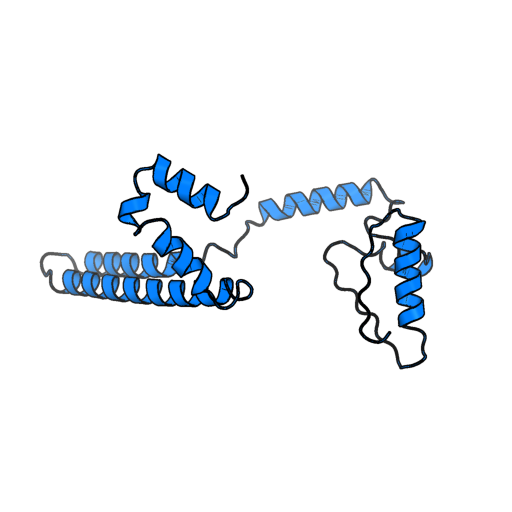.06 105 LYS A C 1
ATOM 831 O O . LYS A 1 105 ? 2.162 -24.247 -8.527 1.00 86.06 105 LYS A O 1
ATOM 836 N N . GLU A 1 106 ? 1.895 -22.358 -7.345 1.00 81.56 106 GLU A N 1
ATOM 837 C CA . GLU A 1 106 ? 2.807 -21.542 -8.158 1.00 81.56 106 GLU A CA 1
ATOM 838 C C . GLU A 1 106 ? 4.238 -22.097 -8.164 1.00 81.56 106 GLU A C 1
ATOM 840 O O . GLU A 1 106 ? 4.922 -22.077 -9.188 1.00 81.56 106 GLU A O 1
ATOM 845 N N . VAL A 1 107 ? 4.696 -22.620 -7.022 1.00 84.25 107 VAL A N 1
ATOM 846 C CA . VAL A 1 107 ? 6.028 -23.226 -6.901 1.00 84.25 107 VAL A CA 1
ATOM 847 C C . VAL A 1 107 ? 6.133 -24.506 -7.730 1.00 84.25 107 VAL A C 1
ATOM 849 O O . VAL A 1 107 ? 7.133 -24.692 -8.422 1.00 84.25 107 VAL A O 1
ATOM 852 N N . VAL A 1 108 ? 5.118 -25.373 -7.689 1.00 86.69 108 VAL A N 1
ATOM 853 C CA . VAL A 1 108 ? 5.097 -26.618 -8.476 1.00 86.69 108 VAL A CA 1
ATOM 854 C C . VAL A 1 108 ? 5.057 -26.310 -9.971 1.00 86.69 108 VAL A C 1
ATOM 856 O O . VAL A 1 108 ? 5.898 -26.825 -10.704 1.00 86.69 108 VAL A O 1
ATOM 859 N N . ASP A 1 109 ? 4.188 -25.394 -10.404 1.00 83.75 109 ASP A N 1
ATOM 860 C CA . ASP A 1 109 ? 4.103 -24.973 -11.809 1.00 83.75 109 ASP A CA 1
ATOM 861 C C . ASP A 1 109 ? 5.457 -24.419 -12.311 1.00 83.75 109 ASP A C 1
ATOM 863 O O . ASP A 1 109 ? 5.891 -24.701 -13.432 1.00 83.75 109 ASP A O 1
ATOM 867 N N . ARG A 1 110 ? 6.184 -23.680 -11.458 1.00 76.31 110 ARG A N 1
ATOM 868 C CA . ARG A 1 110 ? 7.531 -23.167 -11.767 1.00 76.31 110 ARG A CA 1
ATOM 869 C C . ARG A 1 110 ? 8.580 -24.277 -11.887 1.00 76.31 110 ARG A C 1
ATOM 871 O O . ARG A 1 110 ? 9.455 -24.188 -12.749 1.00 76.31 110 ARG A O 1
ATOM 878 N N . ILE A 1 111 ? 8.517 -25.306 -11.041 1.00 81.06 111 ILE A N 1
ATOM 879 C CA . ILE A 1 111 ? 9.418 -26.469 -11.107 1.00 81.06 111 ILE A CA 1
ATOM 880 C C . ILE A 1 111 ? 9.153 -27.282 -12.378 1.00 81.06 111 ILE A C 1
ATOM 882 O O . ILE A 1 111 ? 10.103 -27.663 -13.067 1.00 81.06 111 ILE A O 1
ATOM 886 N N . ASP A 1 112 ? 7.887 -27.504 -12.725 1.00 82.50 112 ASP A N 1
ATOM 887 C CA . ASP A 1 112 ? 7.508 -28.248 -13.928 1.00 82.50 112 ASP A CA 1
ATOM 888 C C . ASP A 1 112 ? 7.971 -27.531 -15.199 1.00 82.50 112 ASP A C 1
ATOM 890 O O . ASP A 1 112 ? 8.559 -28.159 -16.086 1.00 82.50 112 ASP A O 1
ATOM 894 N N . PHE A 1 113 ? 7.815 -26.204 -15.258 1.00 76.38 113 PHE A N 1
ATOM 895 C CA . PHE A 1 113 ? 8.328 -25.393 -16.363 1.00 76.38 113 PHE A CA 1
ATOM 896 C C . PHE A 1 113 ? 9.852 -25.527 -16.525 1.00 76.38 113 PHE A C 1
ATOM 898 O O . PHE A 1 113 ? 10.340 -25.719 -17.642 1.00 76.38 113 PHE A O 1
ATOM 905 N N . LEU A 1 114 ? 10.603 -25.472 -15.420 1.00 71.31 114 LEU A N 1
ATOM 906 C CA . LEU A 1 114 ? 12.062 -25.634 -15.408 1.00 71.31 114 LEU A CA 1
ATOM 907 C C . LEU A 1 114 ? 12.514 -27.032 -15.841 1.00 71.31 114 LEU A C 1
ATOM 909 O O . LEU A 1 114 ? 13.516 -27.175 -16.541 1.00 71.31 114 LEU A O 1
ATOM 913 N N . SER A 1 115 ? 11.783 -28.069 -15.433 1.00 74.25 115 SER A N 1
ATOM 914 C CA . SER A 1 115 ? 12.084 -29.454 -15.802 1.00 74.25 115 SER A CA 1
ATOM 915 C C . SER A 1 115 ? 11.885 -29.706 -17.300 1.00 74.25 115 SER A C 1
ATOM 917 O O . SER A 1 115 ? 12.684 -30.418 -17.916 1.00 74.25 115 SER A O 1
ATOM 919 N N . GLN A 1 116 ? 10.849 -29.106 -17.894 1.00 75.75 116 GLN A N 1
ATOM 920 C CA . GLN A 1 116 ? 10.506 -29.271 -19.311 1.00 75.75 116 GLN A CA 1
ATOM 921 C C . GLN A 1 116 ? 11.387 -28.429 -20.247 1.00 75.75 116 GLN A C 1
ATOM 923 O O . GLN A 1 116 ? 11.642 -28.844 -21.374 1.00 75.75 116 GLN A O 1
ATOM 928 N N . ASN A 1 117 ? 11.905 -27.288 -19.783 1.00 68.88 117 ASN A N 1
ATOM 929 C CA . ASN A 1 117 ? 12.674 -26.336 -20.592 1.00 68.88 117 ASN A CA 1
ATOM 930 C C . ASN A 1 117 ? 14.140 -26.241 -20.139 1.00 68.88 117 ASN A C 1
ATOM 932 O O . ASN A 1 117 ? 14.639 -25.154 -19.855 1.00 68.88 117 ASN A O 1
ATOM 936 N N . ARG A 1 118 ? 14.846 -27.381 -20.077 1.00 61.41 118 ARG A N 1
ATOM 937 C CA . ARG A 1 118 ? 16.220 -27.476 -19.530 1.00 61.41 118 ARG A CA 1
ATOM 938 C C . ARG A 1 118 ? 17.248 -26.536 -20.171 1.00 61.41 118 ARG A C 1
ATOM 940 O O . ARG A 1 118 ? 18.209 -26.170 -19.503 1.00 61.41 118 ARG A O 1
ATOM 947 N N . ASP A 1 119 ? 17.032 -26.143 -21.426 1.00 61.34 119 ASP A N 1
ATOM 948 C CA . ASP A 1 119 ? 17.945 -25.278 -22.185 1.00 61.34 119 ASP A CA 1
ATOM 949 C C . ASP A 1 119 ? 17.482 -23.811 -22.260 1.00 61.34 119 ASP A C 1
ATOM 951 O O . ASP A 1 119 ? 18.148 -22.977 -22.873 1.00 61.34 119 ASP A O 1
ATOM 955 N N . THR A 1 120 ? 16.344 -23.463 -21.648 1.00 63.00 120 THR A N 1
ATOM 956 C CA . THR A 1 120 ? 15.816 -22.090 -21.660 1.00 63.00 120 THR A CA 1
ATOM 957 C C . THR A 1 120 ? 16.151 -21.387 -20.349 1.00 63.00 120 THR A C 1
ATOM 959 O O . THR A 1 120 ? 15.684 -21.771 -19.278 1.00 63.00 120 THR A O 1
ATOM 962 N N . LEU A 1 121 ? 16.954 -20.325 -20.424 1.00 65.06 121 LEU A N 1
ATOM 963 C CA . LEU A 1 121 ? 17.172 -19.430 -19.289 1.00 65.06 121 LEU A CA 1
ATOM 964 C C . LEU A 1 121 ? 15.844 -18.718 -18.978 1.00 65.06 121 LEU A C 1
ATOM 966 O O . LEU A 1 121 ? 15.310 -18.012 -19.828 1.00 65.06 121 LEU A O 1
ATOM 970 N N . MET A 1 122 ? 15.290 -18.915 -17.775 1.00 70.06 122 MET A N 1
ATOM 971 C CA . MET A 1 122 ? 14.036 -18.254 -17.364 1.00 70.06 122 MET A CA 1
ATOM 972 C C . MET A 1 122 ? 14.194 -16.747 -17.131 1.00 70.06 122 MET A C 1
ATOM 974 O O . MET A 1 122 ? 13.210 -16.007 -17.152 1.00 70.06 122 MET A O 1
ATOM 978 N N . GLY A 1 123 ? 15.419 -16.309 -16.841 1.00 77.94 123 GLY A N 1
ATOM 979 C CA . GLY A 1 123 ? 15.750 -14.918 -16.571 1.00 77.94 123 GLY A CA 1
ATOM 980 C C . GLY A 1 123 ? 16.192 -14.159 -17.818 1.00 77.94 123 GLY A C 1
ATOM 981 O O . GLY A 1 123 ? 16.407 -14.740 -18.878 1.00 77.94 123 GLY A O 1
ATOM 982 N N . VAL A 1 124 ? 16.390 -12.851 -17.670 1.00 88.12 124 VAL A N 1
ATOM 983 C CA . VAL A 1 124 ? 17.045 -12.031 -18.696 1.00 88.12 124 VAL A CA 1
ATOM 984 C C . VAL A 1 124 ? 18.525 -12.427 -18.742 1.00 88.12 124 VAL A C 1
ATOM 986 O O . VAL A 1 124 ? 19.219 -12.245 -17.736 1.00 88.12 1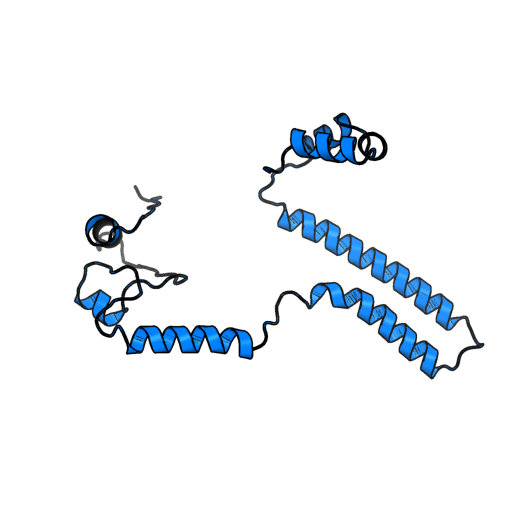24 VAL A O 1
ATOM 989 N N . PRO A 1 125 ? 19.040 -12.978 -19.854 1.00 89.19 125 PRO A N 1
ATOM 990 C CA . PRO A 1 125 ? 20.435 -13.389 -19.908 1.00 89.19 125 PRO A CA 1
ATOM 991 C C . PRO A 1 125 ? 21.361 -12.172 -19.946 1.00 89.19 125 PRO A C 1
ATOM 993 O O . PRO A 1 125 ? 21.071 -11.149 -20.568 1.00 89.19 125 PRO A O 1
ATOM 996 N N . THR A 1 126 ? 22.509 -12.295 -19.293 1.00 90.62 126 THR A N 1
ATOM 997 C CA . THR A 1 126 ? 23.541 -11.256 -19.232 1.00 90.62 126 THR A CA 1
ATOM 998 C C . THR A 1 126 ? 24.341 -11.152 -20.533 1.00 90.62 126 THR A C 1
ATOM 1000 O O . THR A 1 126 ? 24.991 -10.135 -20.791 1.00 90.62 126 THR A O 1
ATOM 1003 N N . GLY A 1 127 ? 24.309 -12.202 -21.361 1.00 88.81 127 GLY A N 1
ATOM 1004 C CA . GLY A 1 127 ? 25.113 -12.327 -22.577 1.00 88.81 127 GLY A CA 1
ATOM 1005 C C . GLY A 1 127 ? 26.532 -12.837 -22.316 1.00 88.81 127 GLY A C 1
ATOM 1006 O O . GLY A 1 127 ? 27.297 -13.025 -23.260 1.00 88.81 127 GLY A O 1
ATOM 1007 N N . PHE A 1 128 ? 26.882 -13.107 -21.056 1.00 90.94 128 PHE A N 1
ATOM 1008 C CA . PHE A 1 128 ? 28.122 -13.773 -20.679 1.00 90.94 128 PHE A CA 1
ATOM 1009 C C . PHE A 1 128 ? 27.820 -15.232 -20.343 1.00 90.94 128 PHE A C 1
ATOM 1011 O O . PHE A 1 128 ? 27.327 -15.530 -19.259 1.00 90.94 128 PHE A O 1
ATOM 1018 N N . ALA A 1 129 ? 28.175 -16.157 -21.240 1.00 88.38 129 ALA A N 1
ATOM 1019 C CA . ALA A 1 129 ? 27.820 -17.576 -21.120 1.00 88.38 129 ALA A CA 1
ATOM 1020 C C . ALA A 1 129 ? 28.182 -18.205 -19.761 1.00 88.38 129 ALA A C 1
ATOM 1022 O O . ALA A 1 129 ? 27.424 -19.006 -19.219 1.00 88.38 129 ALA A O 1
ATOM 1023 N N . PHE A 1 130 ? 29.330 -17.831 -19.185 1.00 89.69 130 PHE A N 1
ATOM 1024 C CA . PHE A 1 130 ? 29.737 -18.325 -17.869 1.00 89.69 130 PHE A CA 1
ATOM 1025 C C . PHE A 1 130 ? 28.840 -17.795 -16.742 1.00 89.69 130 PHE A C 1
ATOM 1027 O O . PHE A 1 130 ? 28.419 -18.563 -15.881 1.00 89.69 130 PHE A O 1
ATOM 1034 N N . LEU A 1 131 ? 28.510 -16.502 -16.774 1.00 88.94 131 LEU A N 1
ATOM 1035 C CA . LEU A 1 131 ? 27.662 -15.870 -15.767 1.00 88.94 131 LEU A CA 1
ATOM 1036 C C . LEU A 1 131 ? 26.218 -16.369 -15.873 1.00 88.94 131 LEU A C 1
ATOM 1038 O O . LEU A 1 131 ? 25.601 -16.690 -14.862 1.00 88.94 131 LEU A O 1
ATOM 1042 N N . ASP A 1 132 ? 25.717 -16.531 -17.096 1.00 88.12 132 ASP A N 1
ATOM 1043 C CA . ASP A 1 132 ? 24.380 -17.059 -17.365 1.00 88.12 132 ASP A CA 1
ATOM 1044 C C . ASP A 1 132 ? 24.243 -18.515 -16.928 1.00 88.12 132 ASP A C 1
ATOM 1046 O O . ASP A 1 132 ? 23.216 -18.892 -16.371 1.00 88.12 132 ASP A O 1
ATOM 1050 N N . LYS A 1 133 ? 25.298 -19.322 -17.076 1.00 84.81 133 LYS A N 1
ATOM 1051 C CA . LYS A 1 133 ? 25.327 -20.690 -16.550 1.00 84.81 133 LYS A CA 1
ATOM 1052 C C . LYS A 1 133 ? 25.308 -20.734 -15.020 1.00 84.81 133 LYS A C 1
ATOM 1054 O O . LYS A 1 133 ? 24.732 -21.655 -14.453 1.00 84.81 133 LYS A O 1
ATOM 1059 N N . MET A 1 134 ? 25.954 -19.775 -14.356 1.00 85.50 134 MET A N 1
ATOM 1060 C CA . MET A 1 134 ? 25.984 -19.712 -12.891 1.00 85.50 134 MET A CA 1
ATOM 1061 C C . MET A 1 134 ? 24.682 -19.174 -12.295 1.00 85.50 134 MET A C 1
ATOM 1063 O O . MET A 1 134 ? 24.251 -19.660 -11.255 1.00 85.50 134 MET A O 1
ATOM 1067 N N . LEU A 1 135 ? 24.081 -18.167 -12.931 1.00 85.69 135 LEU A N 1
ATOM 1068 C CA . LEU A 1 135 ? 22.908 -17.464 -12.406 1.00 85.69 135 LEU A CA 1
ATOM 1069 C C . LEU A 1 135 ? 21.579 -17.977 -12.977 1.00 85.69 135 LEU A C 1
ATOM 1071 O O . LEU A 1 135 ? 20.529 -17.712 -12.403 1.00 85.69 135 LEU A O 1
ATOM 1075 N N . GLY A 1 136 ? 21.597 -18.682 -14.110 1.00 83.44 136 GLY A N 1
ATOM 1076 C CA . GLY A 1 136 ? 20.381 -18.975 -14.877 1.00 83.44 136 GLY A CA 1
ATOM 1077 C C . GLY A 1 136 ? 19.780 -17.728 -15.546 1.00 83.44 136 GLY A C 1
ATOM 1078 O O . GLY A 1 136 ? 18.588 -17.710 -15.861 1.00 83.44 136 GLY A O 1
ATOM 1079 N N . GLY A 1 137 ? 20.597 -16.683 -15.737 1.00 87.88 137 GLY A N 1
ATOM 1080 C CA . GLY A 1 137 ? 20.163 -15.329 -16.093 1.00 87.88 137 GLY A CA 1
ATOM 1081 C C . GLY A 1 137 ? 19.596 -14.550 -14.897 1.00 87.88 137 GLY A C 1
ATOM 1082 O O . GLY A 1 137 ? 19.414 -15.088 -13.806 1.00 87.88 137 GLY A O 1
ATOM 1083 N N . PHE A 1 138 ? 19.302 -13.266 -15.089 1.00 90.94 138 PHE A N 1
ATOM 1084 C CA . PHE A 1 138 ? 18.704 -12.425 -14.050 1.00 90.94 138 PHE A CA 1
ATOM 1085 C C . PHE A 1 138 ? 17.208 -12.706 -13.900 1.00 90.94 138 PHE A C 1
ATOM 1087 O O . PHE A 1 138 ? 16.429 -12.504 -14.836 1.00 90.94 138 PHE A O 1
ATOM 1094 N N . GLN A 1 139 ? 16.803 -13.176 -12.720 1.00 87.25 139 GLN A N 1
ATOM 1095 C CA . GLN A 1 139 ? 15.416 -13.528 -12.435 1.00 87.25 139 GLN A CA 1
ATOM 1096 C C . GLN A 1 139 ? 14.578 -12.286 -12.119 1.00 87.25 139 GLN A C 1
ATOM 1098 O O . GLN A 1 139 ? 15.074 -11.263 -11.644 1.00 87.25 139 GLN A O 1
ATOM 1103 N N . LYS A 1 140 ? 13.270 -12.382 -12.370 1.00 84.25 140 LYS A N 1
ATOM 1104 C CA . LYS A 1 140 ? 12.325 -11.341 -11.954 1.00 84.25 140 LYS A CA 1
ATOM 1105 C C . LYS A 1 140 ? 12.298 -11.247 -10.425 1.00 84.25 140 LYS A C 1
ATOM 1107 O O . LY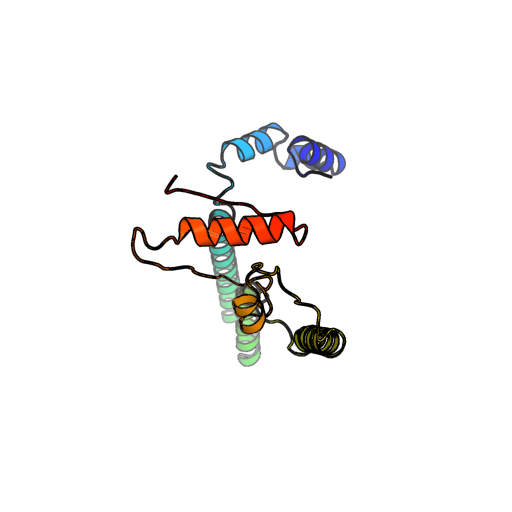S A 1 140 ? 12.300 -12.276 -9.756 1.00 84.25 140 LYS A O 1
ATOM 1112 N N . SER A 1 141 ? 12.209 -10.016 -9.922 1.00 86.44 141 SER A N 1
ATOM 1113 C CA . SER A 1 141 ? 12.169 -9.665 -8.492 1.00 86.44 141 SER A CA 1
ATOM 1114 C C . SER A 1 141 ? 13.497 -9.762 -7.727 1.00 86.44 141 SER A C 1
ATOM 1116 O O . SER A 1 141 ? 13.518 -9.422 -6.546 1.00 86.44 141 SER A O 1
ATOM 1118 N N . ASP A 1 142 ? 14.603 -10.136 -8.377 1.00 88.94 142 ASP A N 1
ATOM 1119 C CA . ASP A 1 142 ? 15.925 -10.131 -7.743 1.00 88.94 142 ASP A CA 1
ATOM 1120 C C . ASP A 1 142 ? 16.555 -8.728 -7.741 1.00 88.94 142 ASP A C 1
ATOM 1122 O O . ASP A 1 142 ? 16.519 -8.003 -8.738 1.00 88.94 142 ASP A O 1
ATOM 1126 N N . LEU A 1 143 ? 17.213 -8.370 -6.633 1.00 93.12 143 LEU A N 1
ATOM 1127 C CA . LEU A 1 143 ? 18.109 -7.214 -6.553 1.00 93.12 143 LEU A CA 1
ATOM 1128 C C . LEU A 1 143 ? 19.561 -7.679 -6.712 1.00 93.12 143 LEU A C 1
ATOM 1130 O O . LEU A 1 143 ? 20.164 -8.203 -5.776 1.00 93.12 143 LEU A O 1
ATOM 1134 N N . VAL A 1 144 ? 20.142 -7.453 -7.892 1.00 91.88 144 VAL A N 1
ATOM 1135 C CA . VAL A 1 144 ? 21.543 -7.797 -8.182 1.00 91.88 144 VAL A CA 1
ATOM 1136 C C . VAL A 1 144 ? 22.440 -6.583 -7.942 1.00 91.88 144 VAL A C 1
ATOM 1138 O O . VAL A 1 144 ? 22.306 -5.557 -8.608 1.00 91.88 144 VAL A O 1
ATOM 1141 N N . ILE A 1 145 ? 23.383 -6.699 -7.004 1.00 95.19 145 ILE A N 1
ATOM 1142 C CA . ILE A 1 145 ? 24.309 -5.617 -6.642 1.00 95.19 145 ILE A CA 1
ATOM 1143 C C . ILE A 1 145 ? 25.687 -5.881 -7.257 1.00 95.19 145 ILE A C 1
ATOM 1145 O O . ILE A 1 145 ? 26.366 -6.839 -6.893 1.00 95.19 145 ILE A O 1
ATOM 1149 N N . LEU A 1 146 ? 26.130 -4.993 -8.153 1.00 93.88 146 LEU A N 1
ATOM 1150 C CA . LEU A 1 146 ? 27.483 -5.009 -8.715 1.00 93.88 146 LEU A CA 1
ATOM 1151 C C . LEU A 1 146 ? 28.381 -3.993 -7.993 1.00 93.88 146 LEU A C 1
ATOM 1153 O O . LEU A 1 146 ? 28.304 -2.790 -8.247 1.00 93.88 146 LEU A O 1
ATOM 1157 N N . ALA A 1 147 ? 29.267 -4.484 -7.127 1.00 94.81 147 ALA A N 1
ATOM 1158 C CA . ALA A 1 147 ? 30.232 -3.666 -6.395 1.00 94.81 147 ALA A CA 1
ATOM 1159 C C . ALA A 1 147 ? 31.660 -3.881 -6.923 1.00 94.81 147 ALA A C 1
ATOM 1161 O O . ALA A 1 147 ? 32.118 -5.012 -7.065 1.00 94.81 147 ALA A O 1
ATOM 1162 N N . ALA A 1 148 ? 32.383 -2.792 -7.195 1.00 95.06 148 ALA A N 1
ATOM 1163 C CA . ALA A 1 148 ? 33.789 -2.829 -7.594 1.00 95.06 148 ALA A CA 1
ATOM 1164 C C . ALA A 1 148 ? 34.511 -1.541 -7.169 1.00 95.06 148 ALA A C 1
ATOM 1166 O O . ALA A 1 148 ? 33.873 -0.513 -6.939 1.00 95.06 148 ALA A O 1
ATOM 1167 N N . ARG A 1 149 ? 35.849 -1.579 -7.092 1.00 96.19 149 ARG A N 1
ATOM 1168 C CA . ARG A 1 149 ? 36.665 -0.376 -6.837 1.00 96.19 149 ARG A CA 1
ATOM 1169 C C . ARG A 1 149 ? 36.579 0.615 -8.018 1.00 96.19 149 ARG A C 1
ATOM 1171 O O . ARG A 1 149 ? 36.351 0.171 -9.150 1.00 96.19 149 ARG A O 1
ATOM 1178 N N . PRO A 1 150 ? 36.822 1.924 -7.800 1.00 92.81 150 PRO A N 1
ATOM 1179 C CA . PRO A 1 150 ? 36.910 2.902 -8.886 1.00 92.81 150 PRO A CA 1
ATOM 1180 C C . PRO A 1 150 ? 37.913 2.470 -9.965 1.00 92.81 150 PRO A C 1
ATOM 1182 O O . PRO A 1 150 ? 38.970 1.921 -9.655 1.00 92.81 150 PRO A O 1
ATOM 1185 N N . GLY A 1 151 ? 37.561 2.673 -11.236 1.00 90.12 151 GLY A N 1
ATOM 1186 C CA . GLY A 1 151 ? 38.399 2.290 -12.380 1.00 90.12 151 GLY A CA 1
ATOM 1187 C C . GLY A 1 151 ? 38.407 0.796 -12.739 1.00 90.12 151 GLY A C 1
ATOM 1188 O O . GLY A 1 151 ? 39.016 0.430 -13.737 1.00 90.12 151 GLY A O 1
ATOM 1189 N N . MET A 1 152 ? 37.709 -0.078 -11.998 1.00 94.44 152 MET A N 1
ATOM 1190 C CA . MET A 1 152 ? 37.645 -1.524 -12.299 1.00 94.44 152 MET A CA 1
ATOM 1191 C C . MET A 1 152 ? 36.605 -1.899 -13.374 1.00 94.44 152 MET A C 1
ATOM 1193 O O . MET A 1 152 ? 36.383 -3.078 -13.625 1.00 94.44 152 MET A O 1
ATOM 1197 N N . GLY A 1 153 ? 35.930 -0.921 -13.989 1.00 93.31 153 GLY A N 1
ATOM 1198 C CA . GLY A 1 153 ? 34.992 -1.176 -15.090 1.00 93.31 153 GLY A CA 1
ATOM 1199 C C . GLY A 1 153 ? 33.567 -1.583 -14.686 1.00 93.31 153 GLY A C 1
ATOM 1200 O O . GLY A 1 153 ? 32.863 -2.161 -15.509 1.00 93.31 153 GLY A O 1
ATOM 1201 N N . LYS A 1 154 ? 33.105 -1.253 -13.464 1.00 95.69 154 LYS A N 1
ATOM 1202 C CA . LYS A 1 154 ? 31.708 -1.478 -13.014 1.00 95.69 154 LYS A CA 1
ATOM 1203 C C . LYS A 1 154 ? 30.688 -1.000 -14.051 1.00 95.69 154 LYS A C 1
ATOM 1205 O O . LYS A 1 154 ? 29.791 -1.743 -14.435 1.00 95.69 154 LYS A O 1
ATOM 1210 N N . THR A 1 155 ? 30.836 0.248 -14.489 1.00 94.25 155 THR A N 1
ATOM 1211 C CA . THR A 1 155 ? 29.910 0.892 -15.426 1.00 94.25 155 THR A CA 1
ATOM 1212 C C . THR A 1 155 ? 29.958 0.212 -16.790 1.00 94.25 155 THR A C 1
ATOM 1214 O O . THR A 1 155 ? 28.913 -0.120 -17.336 1.00 94.25 155 THR A O 1
ATOM 1217 N N . SER A 1 156 ? 31.153 -0.109 -17.295 1.00 94.62 156 SER A N 1
ATOM 1218 C CA . SER A 1 156 ? 31.315 -0.842 -18.555 1.00 94.62 156 SER A CA 1
ATOM 1219 C C . SER A 1 156 ? 30.627 -2.207 -18.519 1.00 94.62 156 SER A C 1
ATOM 1221 O O . SER A 1 156 ? 29.923 -2.559 -19.465 1.00 94.62 156 SER A O 1
ATOM 1223 N N . LEU A 1 157 ? 30.776 -2.960 -17.423 1.00 94.44 157 LEU A N 1
ATOM 1224 C CA . LEU A 1 157 ? 30.117 -4.255 -17.261 1.00 94.44 157 LEU A CA 1
ATOM 1225 C C . LEU A 1 157 ? 28.592 -4.105 -17.196 1.00 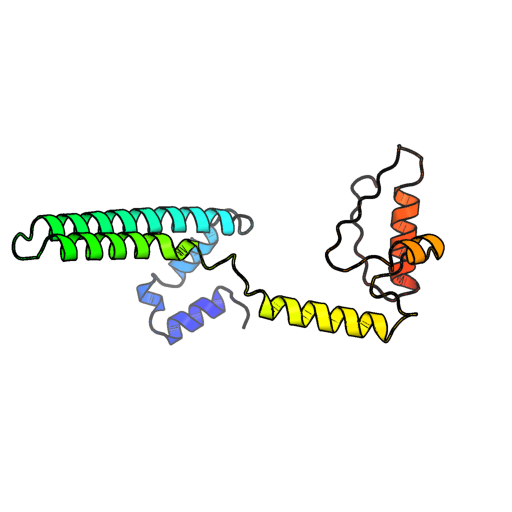94.44 157 LEU A C 1
ATOM 1227 O O . LEU A 1 157 ? 27.889 -4.801 -17.924 1.00 94.44 157 LEU A O 1
ATOM 1231 N N . ALA A 1 158 ? 28.082 -3.175 -16.385 1.00 94.88 158 ALA A N 1
ATOM 1232 C CA . ALA A 1 158 ? 26.644 -2.934 -16.253 1.00 94.88 158 ALA A CA 1
ATOM 1233 C C . ALA A 1 158 ? 25.996 -2.543 -17.593 1.00 94.88 158 ALA A C 1
ATOM 1235 O O . ALA A 1 158 ? 24.962 -3.094 -17.967 1.00 94.88 158 ALA A O 1
ATOM 1236 N N . ILE A 1 159 ? 26.636 -1.650 -18.352 1.00 94.88 159 ILE A N 1
ATOM 1237 C CA . ILE A 1 159 ? 26.157 -1.234 -19.675 1.00 94.88 159 ILE A CA 1
ATOM 1238 C C . ILE A 1 159 ? 26.254 -2.373 -20.693 1.00 94.88 159 ILE A C 1
ATOM 1240 O O . ILE A 1 159 ? 25.345 -2.529 -21.503 1.00 94.88 159 ILE A O 1
ATOM 1244 N N . SER A 1 160 ? 27.297 -3.205 -20.638 1.00 95.06 160 SER A N 1
ATOM 1245 C CA . SER A 1 160 ? 27.421 -4.368 -21.531 1.00 95.06 160 SER A CA 1
ATOM 1246 C C . SER A 1 160 ? 26.289 -5.369 -21.303 1.00 95.06 160 SER A C 1
ATOM 1248 O O . SER A 1 160 ? 25.679 -5.841 -22.259 1.00 95.06 160 SER A O 1
ATOM 1250 N N . VAL A 1 161 ? 25.956 -5.644 -20.038 1.00 94.88 161 VAL A N 1
ATOM 1251 C CA . VAL A 1 161 ? 24.810 -6.495 -19.689 1.00 94.88 161 VAL A CA 1
ATOM 1252 C C . VAL A 1 161 ? 23.502 -5.880 -20.188 1.00 94.88 161 VAL A C 1
ATOM 1254 O O . VAL A 1 161 ? 22.719 -6.566 -20.842 1.00 94.88 161 VAL A O 1
ATOM 1257 N N . ALA A 1 162 ? 23.284 -4.582 -19.951 1.00 94.44 162 ALA A N 1
ATOM 1258 C CA . ALA A 1 162 ? 22.102 -3.868 -20.435 1.00 94.44 162 ALA A CA 1
ATOM 1259 C C . ALA A 1 162 ? 21.976 -3.918 -21.969 1.00 94.44 162 ALA A C 1
ATOM 1261 O O . ALA A 1 162 ? 20.895 -4.164 -22.503 1.00 94.44 162 ALA A O 1
ATOM 1262 N N . GLN A 1 163 ? 23.085 -3.733 -22.687 1.00 94.62 163 GLN A N 1
ATOM 1263 C CA . GLN A 1 163 ? 23.126 -3.791 -24.145 1.00 94.62 163 GLN A CA 1
ATOM 1264 C C . GLN A 1 163 ? 22.822 -5.197 -24.668 1.00 94.62 163 GLN A C 1
ATOM 1266 O O . GLN A 1 163 ? 22.051 -5.333 -25.618 1.00 94.62 163 GLN A O 1
ATOM 1271 N N . ASN A 1 164 ? 23.404 -6.234 -24.063 1.00 93.25 164 ASN A N 1
ATOM 1272 C CA . ASN A 1 164 ? 23.153 -7.623 -24.444 1.00 93.25 164 ASN A CA 1
ATOM 1273 C C . ASN A 1 164 ? 21.690 -8.003 -24.214 1.00 93.25 164 ASN A C 1
ATOM 1275 O O . ASN A 1 164 ? 21.062 -8.563 -25.109 1.00 93.25 164 ASN A O 1
ATOM 1279 N N . ALA A 1 165 ? 21.136 -7.643 -23.055 1.00 92.12 165 ALA A N 1
ATOM 1280 C CA . ALA A 1 165 ? 19.729 -7.853 -22.740 1.00 92.12 165 ALA A CA 1
ATOM 1281 C C . ALA A 1 165 ? 18.813 -7.192 -23.787 1.00 92.12 165 ALA A C 1
ATOM 1283 O O . ALA A 1 165 ? 17.896 -7.835 -24.296 1.00 92.12 165 ALA A O 1
ATOM 1284 N N . ALA A 1 166 ? 19.100 -5.943 -24.164 1.00 92.62 166 ALA A N 1
ATOM 1285 C CA . ALA A 1 166 ? 18.286 -5.205 -25.126 1.00 92.62 166 ALA A CA 1
ATOM 1286 C C . ALA A 1 166 ? 18.423 -5.703 -26.571 1.00 92.62 166 ALA A C 1
ATOM 1288 O O . ALA A 1 166 ? 17.428 -5.797 -27.284 1.00 92.62 166 ALA A O 1
ATOM 1289 N N . ARG A 1 167 ? 19.641 -6.009 -27.034 1.00 91.06 167 ARG A N 1
ATOM 1290 C CA . ARG A 1 167 ? 19.885 -6.359 -28.447 1.00 91.06 167 ARG A CA 1
ATOM 1291 C C . ARG A 1 167 ? 19.687 -7.836 -28.749 1.00 91.06 167 ARG A C 1
ATOM 1293 O O . ARG A 1 167 ? 19.171 -8.160 -29.811 1.00 91.06 167 ARG A O 1
ATOM 1300 N N . SER A 1 168 ? 20.142 -8.714 -27.860 1.00 85.94 168 SER A N 1
ATOM 1301 C CA . SER A 1 168 ? 20.186 -10.157 -28.119 1.00 85.94 168 SER A CA 1
ATOM 1302 C C . SER A 1 168 ? 18.945 -10.887 -27.612 1.00 85.94 168 SER A C 1
ATOM 1304 O O . SER A 1 168 ? 18.651 -11.974 -28.098 1.00 85.94 168 SER A O 1
ATOM 1306 N N . TYR A 1 169 ? 18.222 -10.298 -26.654 1.00 83.81 169 TYR A N 1
ATOM 1307 C CA . TYR A 1 169 ? 17.103 -10.949 -25.965 1.00 83.81 169 TYR A CA 1
ATOM 1308 C C . TYR A 1 169 ? 15.816 -10.108 -25.950 1.00 83.81 169 TYR A C 1
ATOM 1310 O O . TYR A 1 169 ? 14.890 -10.440 -25.215 1.00 83.81 169 TYR A O 1
ATOM 1318 N N . ASP A 1 170 ? 15.765 -9.030 -26.746 1.00 84.88 170 ASP A N 1
ATOM 1319 C CA . ASP A 1 170 ? 14.609 -8.128 -26.917 1.00 84.88 170 ASP A CA 1
ATOM 1320 C C . ASP A 1 170 ? 14.015 -7.602 -25.590 1.00 84.88 170 ASP A C 1
ATOM 1322 O O . ASP A 1 170 ? 12.828 -7.290 -25.466 1.00 84.88 170 ASP A O 1
ATOM 1326 N N . ALA A 1 171 ? 14.850 -7.505 -24.550 1.00 88.38 171 ALA A N 1
ATOM 1327 C CA . ALA A 1 171 ? 14.428 -6.990 -23.259 1.00 88.38 171 ALA A CA 1
ATOM 1328 C C . ALA A 1 171 ? 14.377 -5.457 -23.286 1.00 88.38 171 ALA A C 1
ATOM 1330 O O . ALA A 1 171 ? 15.278 -4.779 -23.778 1.00 88.38 171 ALA A O 1
ATOM 1331 N N . ARG A 1 172 ? 13.346 -4.874 -22.674 1.00 92.56 172 ARG A N 1
ATOM 1332 C CA . ARG A 1 172 ? 13.286 -3.423 -22.458 1.00 92.56 172 ARG A CA 1
ATOM 1333 C C . ARG A 1 172 ? 14.085 -3.075 -21.208 1.00 92.56 172 ARG A C 1
ATOM 1335 O O . ARG A 1 172 ? 13.730 -3.514 -20.117 1.00 92.56 172 ARG A O 1
ATOM 1342 N N . VAL A 1 173 ? 15.150 -2.292 -21.367 1.00 93.88 173 VAL A N 1
ATOM 1343 C CA . VAL A 1 173 ? 16.077 -1.953 -20.278 1.00 93.88 173 VAL A CA 1
ATOM 1344 C C . VAL A 1 173 ? 16.030 -0.456 -19.984 1.00 93.88 173 VAL A C 1
ATOM 1346 O O . VAL A 1 173 ? 16.136 0.361 -20.895 1.00 93.88 173 VAL A O 1
ATOM 1349 N N . ALA A 1 174 ? 15.902 -0.103 -18.705 1.00 95.31 174 ALA A N 1
ATOM 1350 C CA . ALA A 1 174 ? 16.049 1.262 -18.213 1.00 95.31 174 ALA A CA 1
ATOM 1351 C C . ALA A 1 174 ? 17.389 1.400 -17.481 1.00 95.31 174 ALA A C 1
ATOM 1353 O O . ALA A 1 174 ? 17.744 0.546 -16.669 1.00 95.31 174 ALA A O 1
ATOM 1354 N N . VAL A 1 175 ? 18.128 2.473 -17.765 1.00 94.81 175 VAL A N 1
ATOM 1355 C CA . VAL A 1 175 ? 19.420 2.763 -17.132 1.00 94.81 175 VAL A CA 1
ATOM 1356 C C . VAL A 1 175 ? 19.337 4.121 -16.454 1.00 94.81 175 VAL A C 1
ATOM 1358 O O . VAL A 1 175 ? 18.992 5.114 -17.088 1.00 94.81 175 VAL A O 1
ATOM 1361 N N . PHE A 1 176 ? 19.695 4.154 -15.175 1.00 95.88 176 PHE A N 1
ATOM 1362 C CA . PHE A 1 176 ? 19.806 5.377 -14.390 1.00 95.88 176 PHE A CA 1
ATOM 1363 C C . PHE A 1 176 ? 21.268 5.549 -13.982 1.00 95.88 176 PHE A C 1
ATOM 1365 O O . PHE A 1 176 ? 21.829 4.693 -13.298 1.00 95.88 176 PHE A O 1
ATOM 1372 N N . SER A 1 177 ? 21.889 6.638 -14.431 1.00 92.31 177 SER A N 1
ATOM 1373 C CA . SER A 1 177 ? 23.255 7.015 -14.070 1.00 92.31 177 SER A CA 1
ATOM 1374 C C . SER A 1 177 ? 23.220 8.287 -13.233 1.00 92.31 177 SER A C 1
ATOM 1376 O O . SER A 1 177 ? 22.533 9.239 -13.583 1.00 92.31 177 SER A O 1
ATOM 1378 N N . LEU A 1 178 ? 23.958 8.277 -12.122 1.00 92.50 178 LEU A N 1
ATOM 1379 C CA . LEU A 1 178 ? 24.245 9.460 -11.300 1.00 92.50 178 LEU A CA 1
ATOM 1380 C C . LEU A 1 178 ? 25.748 9.803 -11.307 1.00 92.50 178 LEU A C 1
ATOM 1382 O O . LEU A 1 178 ? 26.174 10.725 -10.620 1.00 92.50 178 LEU A O 1
ATOM 1386 N N . GLU A 1 179 ? 26.555 9.010 -12.018 1.00 83.44 179 GLU A N 1
ATOM 1387 C CA . GLU A 1 179 ? 28.020 9.125 -12.093 1.00 83.44 179 GLU A CA 1
ATOM 1388 C C . GLU A 1 179 ? 28.462 9.786 -13.412 1.00 83.44 179 GLU A C 1
ATOM 1390 O O . GLU A 1 179 ? 29.414 10.563 -13.429 1.00 83.44 179 GLU A O 1
ATOM 1395 N N . MET A 1 180 ? 27.741 9.482 -14.497 1.00 59.78 180 MET A N 1
ATOM 1396 C CA . MET A 1 180 ? 27.746 10.173 -15.796 1.00 59.78 180 MET A CA 1
ATOM 1397 C C . MET A 1 180 ? 26.455 10.963 -15.946 1.00 59.78 180 MET A C 1
ATOM 1399 O O . MET A 1 180 ? 26.518 12.073 -16.513 1.00 59.78 180 MET A O 1
#

Sequence (180 aa):
EPLDFVTLVDELERQEQLEEVGGPAYLSELINSTPSAIYVDHYARIVERTAVLRRLISAAGTIAELAYDESQELEMVVDKAEQIIFGVTESRIHRDLTPIRLVMKEVVDRIDFLSQNRDTLMGVPTGFAFLDKMLGGFQKSDLVILAARPGMGKTSLAISVAQNAARSYDARVAVFSLEM

Secondary structure (DSSP, 8-state):
---SHHHHHHHHHHTT-TTTTTHHHHHHHHHHH-S-GGGHHHHHHHHHHHHHHHHHHHHHHHHHHHHH-TTS-HHHHHHHHHHHHHHHHGGGTTTS---HHHHHHHHHHHHHHHHH-TT--SSBP-S-HHHHHHHSSBPTT--------TTS-HHHHHHHHHHHHHHHS--------S--

pLDDT: mean 86.9, std 9.69, range [52.16, 96.25]

Radius of gyration: 28.57 Å; chains: 1; bounding box: 67×54×66 Å

Foldseek 3Di:
DDDDLVVVLVVCVVVVNQVVCPHSVNVVVVVVVDPDPVCVVVVVVVVVVVVLVVLVVVLVVVLVVLVPPPVDDPVVSVVVSVVSVVVSVVVPPPPPDDDPVVVVVVVVVVVVVCVVCVPQLQEQAQPPVVVCVVPSYHDPPDDDDDDDDPPPCSVVSVVSSQCCSCPVVVDDDDDDDPPD